Protein AF-A0A1F9ZDJ2-F1 (afdb_monomer)

Radius of gyration: 32.24 Å; Cα contacts (8 Å, |Δi|>4): 52; chains: 1; bounding box: 65×28×75 Å

Mean predicted aligned error: 16.06 Å

pLDDT: mean 81.65, std 13.52, range [50.16, 96.0]

Solvent-accessible surface area (backbone atoms only — not comparable to full-atom values): 5334 Å² total; per-residue (Å²): 111,68,67,61,51,53,53,53,49,51,50,51,52,52,50,45,42,59,71,47,47,47,54,52,51,50,53,52,51,51,51,53,50,55,54,57,56,72,68,55,67,78,78,74,75,75,67,73,79,76,64,82,65,71,74,72,77,83,47,62,37,94,88,78,66,47,74,36,46,78,39,81,93,74,74,38,34,35,30,86,88,77,74,44,77,95

Sequence (86 aa):
MIILGVVLLVIGLVTSLFCIGIPIAIAGFIILIYGAVKESPPTMVMYPPVYPMAAPPAALCTVCGTPLQWVAQYQRWFCGRCNAYR

Foldseek 3Di:
DVVVVVVVVVVVVVCCCVVPVVVVVVVVVVVVVVVVVVPPDPPPPPPPPPPPPPLPPFDADPVPRHTWDQDPVVRWTADPVVRDTD

Nearest PDB structures (foldseek):
  8oej-assembly1_D  TM=8.255E-01  e=8.265E-01  Pyrococcus abyssi
  8oel-assembly1_D  TM=8.255E-01  e=8.265E-01  Pyrococcus abyssi
  8qsz-assembly1_B  TM=7.216E-01  e=5.837E-01  Schizosaccharomyces pombe
  2jny-assembly1_A  TM=7.841E-01  e=9.499E-01  Corynebacterium glutamicum
  8qeq-assembly1_B  TM=7.362E-01  e=8.861E-01  Sus scrofa domesticus

Structure (mmCIF, N/CA/C/O backbone):
data_AF-A0A1F9ZDJ2-F1
#
_entry.id   AF-A0A1F9ZDJ2-F1
#
loop_
_atom_site.group_PDB
_atom_site.id
_atom_site.type_symbol
_atom_site.label_atom_id
_atom_site.label_alt_id
_atom_site.label_comp_id
_atom_site.label_asym_id
_atom_site.label_entity_id
_atom_site.label_seq_id
_atom_site.pdbx_PDB_ins_code
_atom_site.Cartn_x
_atom_site.Cartn_y
_atom_site.Cartn_z
_atom_site.occupancy
_atom_site.B_iso_or_equiv
_atom_site.auth_seq_id
_atom_site.auth_comp_id
_atom_site.auth_asym_id
_atom_site.auth_atom_id
_atom_site.pdbx_PDB_model_num
ATOM 1 N N . MET A 1 1 ? 32.191 -3.371 -42.316 1.00 81.19 1 MET A N 1
ATOM 2 C CA . MET A 1 1 ? 32.699 -2.782 -41.054 1.00 81.19 1 MET A CA 1
ATOM 3 C C . MET A 1 1 ? 31.706 -1.781 -40.460 1.00 81.19 1 MET A C 1
ATOM 5 O O . MET A 1 1 ? 31.279 -2.002 -39.339 1.00 81.19 1 MET A O 1
ATOM 9 N N . ILE A 1 2 ? 31.251 -0.765 -41.210 1.00 93.00 2 ILE A N 1
ATOM 10 C CA . ILE A 1 2 ? 30.304 0.262 -40.713 1.00 93.00 2 ILE A CA 1
ATOM 11 C C . ILE A 1 2 ? 28.946 -0.331 -40.297 1.00 93.00 2 ILE A C 1
ATOM 13 O O . ILE A 1 2 ? 28.500 -0.102 -39.182 1.00 93.00 2 ILE A O 1
ATOM 17 N N . ILE A 1 3 ? 28.323 -1.152 -41.152 1.00 92.81 3 ILE A N 1
ATOM 18 C CA . ILE A 1 3 ? 27.001 -1.752 -40.877 1.00 92.81 3 ILE A CA 1
ATOM 19 C C . ILE A 1 3 ? 27.036 -2.625 -39.613 1.00 92.81 3 ILE A C 1
ATOM 21 O O . ILE A 1 3 ? 26.170 -2.502 -38.756 1.00 92.81 3 ILE A O 1
ATOM 25 N N . LEU A 1 4 ? 28.078 -3.451 -39.457 1.00 93.38 4 LEU A N 1
ATOM 26 C CA . LEU A 1 4 ? 28.273 -4.274 -38.260 1.00 93.38 4 LEU A CA 1
ATOM 27 C C . LEU A 1 4 ? 28.424 -3.409 -36.998 1.00 93.38 4 LEU A C 1
ATOM 29 O O . LEU A 1 4 ? 27.819 -3.712 -35.976 1.00 93.38 4 LEU A O 1
ATOM 33 N N . GLY A 1 5 ? 29.186 -2.314 -37.085 1.00 93.94 5 GLY A N 1
ATOM 34 C CA . GLY A 1 5 ? 29.341 -1.364 -35.984 1.00 93.94 5 GLY A CA 1
ATOM 35 C C . GLY A 1 5 ? 28.019 -0.714 -35.571 1.00 93.94 5 GLY A C 1
ATOM 36 O O . GLY A 1 5 ? 27.715 -0.654 -34.383 1.00 93.94 5 GLY A O 1
ATOM 37 N N . VAL A 1 6 ? 27.197 -0.298 -36.539 1.00 95.75 6 VAL A N 1
ATOM 38 C CA . VAL A 1 6 ? 25.870 0.283 -36.271 1.00 95.75 6 VAL A CA 1
ATOM 39 C C . VAL A 1 6 ? 24.940 -0.741 -35.619 1.00 95.75 6 VAL A C 1
ATOM 41 O O . VAL A 1 6 ? 24.275 -0.423 -34.638 1.00 95.75 6 VAL A O 1
ATOM 44 N N . VAL A 1 7 ? 24.927 -1.984 -36.104 1.00 95.81 7 VAL A N 1
ATOM 45 C CA . VAL A 1 7 ? 24.085 -3.051 -35.541 1.00 95.81 7 VAL A CA 1
ATOM 46 C C . VAL A 1 7 ? 24.467 -3.358 -34.090 1.00 95.81 7 VAL A C 1
ATOM 48 O O . VAL A 1 7 ? 23.590 -3.424 -33.232 1.00 95.81 7 VAL A O 1
ATOM 51 N N . LEU A 1 8 ? 25.762 -3.483 -33.786 1.00 93.88 8 LEU A N 1
ATOM 52 C CA . LEU A 1 8 ? 26.228 -3.733 -32.417 1.00 93.88 8 LEU A CA 1
ATOM 53 C C . LEU A 1 8 ? 25.927 -2.560 -31.476 1.00 93.88 8 LEU A C 1
ATOM 55 O O . LEU A 1 8 ? 25.555 -2.785 -30.325 1.00 93.88 8 LEU A O 1
ATOM 59 N N . LEU A 1 9 ? 26.026 -1.322 -31.96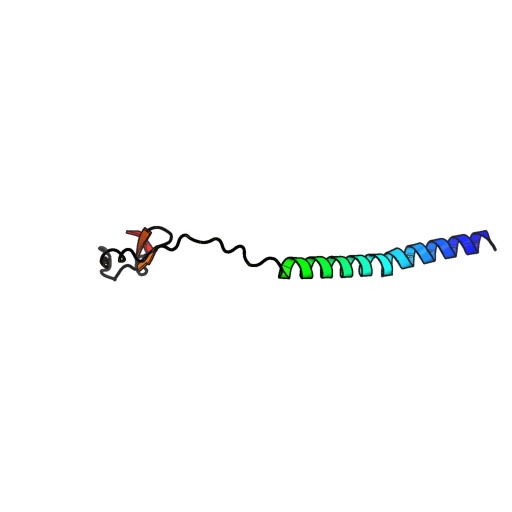8 1.00 95.06 9 LEU A N 1
ATOM 60 C CA . LEU A 1 9 ? 25.668 -0.125 -31.206 1.00 95.06 9 LEU A CA 1
ATOM 61 C C . LEU A 1 9 ? 24.176 -0.112 -30.862 1.00 95.06 9 LEU A C 1
ATOM 63 O O . LEU A 1 9 ? 23.821 0.106 -29.706 1.00 95.06 9 LEU A O 1
ATOM 67 N N . VAL A 1 10 ? 23.305 -0.393 -31.835 1.00 96.00 10 VAL A N 1
ATOM 68 C CA . VAL A 1 10 ? 21.850 -0.436 -31.617 1.00 96.00 10 VAL A CA 1
ATOM 69 C C . VAL A 1 10 ? 21.485 -1.531 -30.617 1.00 96.00 10 VAL A C 1
ATOM 71 O O . VAL A 1 10 ? 20.741 -1.271 -29.676 1.00 96.00 10 VAL A O 1
ATOM 74 N N . ILE A 1 11 ? 22.051 -2.732 -30.766 1.00 94.88 11 ILE A N 1
ATOM 75 C CA . ILE A 1 11 ? 21.798 -3.843 -29.840 1.00 94.88 11 IL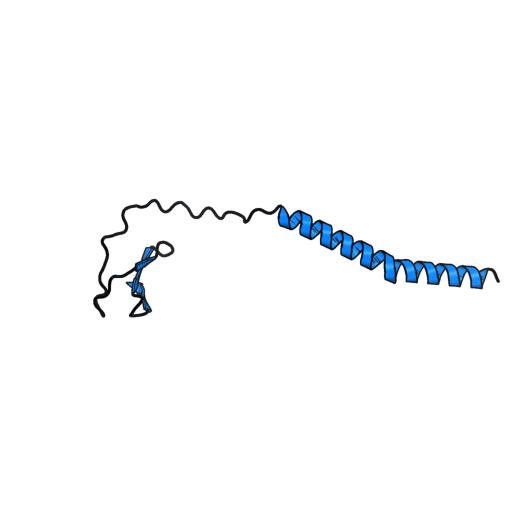E A CA 1
ATOM 76 C C . ILE A 1 11 ? 22.265 -3.484 -28.426 1.00 94.88 11 ILE A C 1
ATOM 78 O O . ILE A 1 11 ? 21.511 -3.684 -27.479 1.00 94.88 11 ILE A O 1
ATOM 82 N N . GLY A 1 12 ? 23.465 -2.917 -28.272 1.00 93.00 12 GLY A N 1
ATOM 83 C CA . GLY A 1 12 ? 23.992 -2.503 -26.968 1.00 93.00 12 GLY A CA 1
ATOM 84 C C . GLY A 1 12 ? 23.154 -1.417 -26.287 1.00 93.00 12 GLY A C 1
ATOM 85 O O . GLY A 1 12 ? 22.958 -1.441 -25.073 1.00 93.00 12 GLY A O 1
ATOM 86 N N . LEU A 1 13 ? 22.614 -0.477 -27.063 1.00 93.75 13 LEU A N 1
ATOM 87 C CA . LEU A 1 13 ? 21.767 0.595 -26.542 1.00 93.75 13 LEU A CA 1
ATOM 88 C C . LEU A 1 13 ? 20.406 0.042 -26.092 1.00 93.75 13 LEU A C 1
ATOM 90 O O . LEU A 1 13 ? 19.943 0.356 -24.996 1.00 93.75 13 LEU A O 1
ATOM 94 N N . VAL A 1 14 ? 19.809 -0.850 -26.887 1.00 94.69 14 VAL A N 1
ATOM 95 C CA . VAL A 1 14 ? 18.544 -1.518 -26.547 1.00 94.69 14 VAL A CA 1
ATOM 96 C C . VAL A 1 14 ? 18.697 -2.396 -25.305 1.00 94.69 14 VAL A C 1
ATOM 98 O O . VAL A 1 14 ? 17.869 -2.311 -24.400 1.00 94.69 14 VAL A O 1
ATOM 101 N N . THR A 1 15 ? 19.761 -3.198 -25.211 1.00 92.88 15 THR A N 1
ATOM 102 C CA . THR A 1 15 ? 19.991 -4.056 -24.037 1.00 92.88 15 THR A CA 1
ATOM 103 C C . THR A 1 15 ? 20.276 -3.240 -22.781 1.0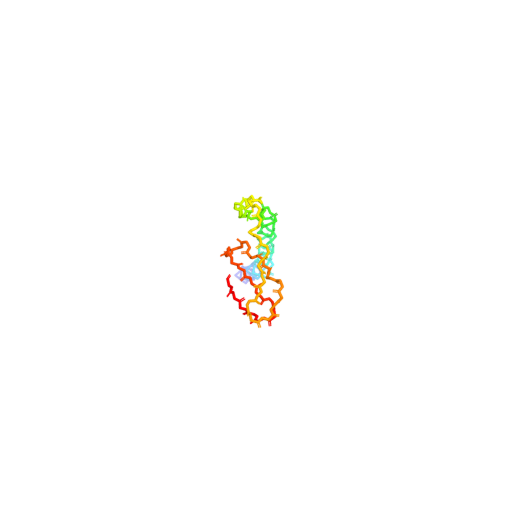0 92.88 15 THR A C 1
ATOM 105 O O . THR A 1 15 ? 19.743 -3.562 -21.723 1.00 92.88 15 THR A O 1
ATOM 108 N N . SER A 1 16 ? 21.036 -2.148 -22.880 1.00 91.12 16 SER A N 1
ATOM 109 C CA . SER A 1 16 ? 21.299 -1.251 -21.747 1.00 91.12 16 SER A CA 1
ATOM 110 C C . SER A 1 16 ? 20.027 -0.558 -21.247 1.00 91.12 16 SER A C 1
ATOM 112 O O . SER A 1 16 ? 19.732 -0.573 -20.049 1.00 91.12 16 SER A O 1
ATOM 114 N N . LEU A 1 17 ? 19.208 -0.014 -22.154 1.00 92.44 17 LEU A N 1
ATOM 115 C CA . LEU A 1 17 ? 17.933 0.604 -21.782 1.00 92.44 17 LEU A CA 1
ATOM 116 C C . LEU A 1 17 ? 16.986 -0.405 -21.130 1.00 92.44 17 LEU A C 1
ATOM 118 O O . LEU A 1 17 ? 16.350 -0.078 -20.132 1.00 92.44 17 LEU A O 1
ATOM 122 N N . PHE A 1 18 ? 16.918 -1.628 -21.654 1.00 93.62 18 PHE A N 1
ATOM 123 C CA . PHE A 1 18 ? 15.997 -2.640 -21.149 1.00 93.62 18 PHE A CA 1
ATOM 124 C C . PHE A 1 18 ? 16.451 -3.244 -19.812 1.00 93.62 18 PHE A C 1
ATOM 126 O O . PHE A 1 18 ? 15.647 -3.390 -18.895 1.00 93.62 18 PHE A O 1
ATOM 133 N N . CYS A 1 19 ? 17.741 -3.557 -19.671 1.00 91.88 19 CYS A N 1
ATOM 134 C CA . CYS A 1 19 ? 18.278 -4.224 -18.483 1.00 91.88 19 CYS A CA 1
ATOM 135 C C . CYS A 1 19 ? 18.644 -3.266 -17.347 1.00 91.88 19 CYS A C 1
ATOM 137 O O . CYS A 1 19 ? 18.720 -3.703 -16.204 1.00 91.88 19 CYS A O 1
ATOM 139 N N . ILE A 1 20 ? 18.912 -1.990 -17.640 1.00 92.19 20 ILE A N 1
ATOM 140 C CA . ILE A 1 20 ? 19.378 -1.013 -16.645 1.00 92.19 20 ILE A CA 1
ATOM 141 C C . ILE A 1 20 ? 18.417 0.175 -16.573 1.00 92.19 20 ILE A C 1
ATOM 143 O O . ILE A 1 20 ? 17.962 0.531 -15.489 1.00 92.19 20 ILE A O 1
ATOM 147 N N . GLY A 1 21 ? 18.037 0.753 -17.715 1.00 93.12 21 GLY A N 1
ATOM 148 C CA . GLY A 1 21 ? 17.143 1.917 -17.754 1.00 93.12 21 GLY A CA 1
ATOM 149 C C . GLY A 1 21 ? 15.753 1.645 -17.167 1.00 93.12 21 GLY A C 1
ATOM 150 O O . GLY A 1 21 ? 15.310 2.354 -16.263 1.00 93.12 21 GLY A O 1
ATOM 151 N N . ILE A 1 22 ? 15.082 0.592 -17.641 1.00 94.25 22 ILE A N 1
ATOM 152 C CA . ILE A 1 22 ? 13.742 0.199 -17.180 1.00 94.25 22 ILE A CA 1
ATOM 153 C C . ILE A 1 22 ? 13.707 -0.116 -15.673 1.00 94.25 22 ILE A C 1
ATOM 155 O O . ILE A 1 22 ? 12.862 0.462 -14.989 1.00 94.25 22 ILE A O 1
ATOM 159 N N . PRO A 1 23 ? 14.590 -0.958 -15.098 1.00 95.06 23 PRO A N 1
ATOM 160 C CA . PRO A 1 23 ? 14.539 -1.234 -13.663 1.00 95.06 23 PRO A CA 1
ATOM 161 C C . PRO A 1 23 ? 14.856 -0.010 -12.799 1.00 95.06 23 PRO A C 1
ATOM 163 O O . PRO A 1 23 ? 14.226 0.150 -11.755 1.00 95.06 23 PRO A O 1
ATOM 166 N N . ILE A 1 24 ? 15.755 0.886 -13.229 1.00 95.44 24 ILE A N 1
ATOM 167 C CA . ILE A 1 24 ? 16.005 2.152 -12.516 1.00 95.44 24 ILE A CA 1
ATOM 168 C C . ILE A 1 24 ? 14.751 3.033 -12.529 1.00 95.44 24 ILE A C 1
ATOM 170 O O . ILE A 1 24 ? 14.374 3.574 -11.490 1.00 95.44 24 ILE A O 1
ATOM 174 N N . ALA A 1 25 ? 14.074 3.147 -13.675 1.00 95.12 25 ALA A N 1
ATOM 175 C CA . ALA A 1 25 ? 12.836 3.914 -13.788 1.00 95.12 25 ALA A CA 1
ATOM 176 C C . ALA A 1 25 ? 11.715 3.327 -12.914 1.00 95.12 25 ALA A C 1
ATOM 178 O O . ALA A 1 25 ? 11.034 4.072 -12.210 1.00 95.12 25 ALA A O 1
ATOM 179 N N . ILE A 1 26 ? 11.562 1.998 -12.900 1.00 95.75 26 ILE A N 1
ATOM 180 C CA . ILE A 1 26 ? 10.593 1.299 -12.043 1.00 95.75 26 ILE A CA 1
ATOM 181 C C . ILE A 1 2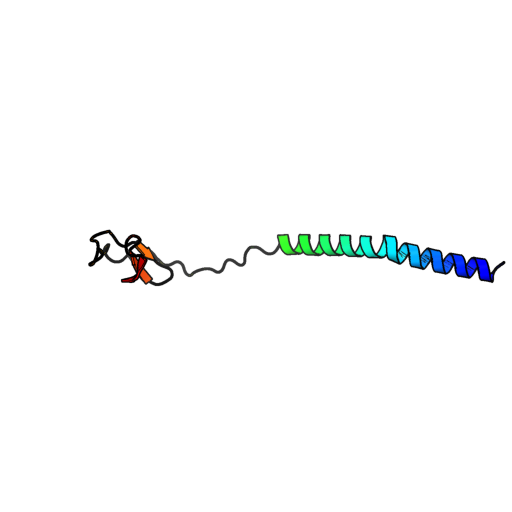6 ? 10.914 1.540 -10.566 1.00 95.75 26 ILE A C 1
ATOM 183 O O . ILE A 1 26 ? 10.025 1.918 -9.809 1.00 95.75 26 ILE A O 1
ATOM 187 N N . ALA A 1 27 ? 12.171 1.372 -10.151 1.00 95.31 27 ALA A N 1
ATOM 188 C CA . ALA A 1 27 ? 12.584 1.605 -8.769 1.00 95.31 27 ALA A CA 1
ATOM 189 C C . ALA A 1 27 ? 12.338 3.062 -8.344 1.00 95.31 27 ALA A C 1
ATOM 191 O O . ALA A 1 27 ? 11.777 3.304 -7.276 1.00 95.31 27 ALA A O 1
ATOM 192 N N . GLY A 1 28 ? 12.680 4.028 -9.201 1.00 94.25 28 GLY A N 1
ATOM 193 C CA . GLY A 1 28 ? 12.393 5.443 -8.971 1.00 94.25 28 GLY A CA 1
ATOM 194 C C . GLY A 1 28 ? 10.894 5.720 -8.834 1.00 94.25 28 GLY A C 1
ATOM 195 O O . GLY A 1 28 ? 10.477 6.397 -7.897 1.00 94.25 28 GLY A O 1
ATOM 196 N N . PHE A 1 29 ? 10.070 5.142 -9.709 1.00 94.25 29 PHE A N 1
ATOM 197 C CA . PHE A 1 29 ? 8.614 5.291 -9.659 1.00 94.25 29 PHE A CA 1
ATOM 198 C C . PHE A 1 29 ? 8.007 4.676 -8.391 1.00 94.25 29 PHE A C 1
ATOM 200 O O . PHE A 1 29 ? 7.159 5.290 -7.745 1.00 94.25 29 PHE A O 1
ATOM 207 N N . ILE A 1 30 ? 8.489 3.500 -7.987 1.00 93.31 30 ILE A N 1
ATOM 208 C CA . ILE A 1 30 ? 8.093 2.842 -6.740 1.00 93.31 30 ILE A CA 1
ATOM 209 C C . ILE A 1 30 ? 8.429 3.728 -5.530 1.00 93.31 30 ILE A C 1
ATOM 211 O O . ILE A 1 30 ? 7.582 3.913 -4.658 1.00 93.31 30 ILE A O 1
ATOM 215 N N . ILE A 1 31 ? 9.628 4.318 -5.486 1.00 91.00 31 ILE A N 1
ATOM 216 C CA . ILE A 1 31 ? 10.037 5.231 -4.406 1.00 91.00 31 ILE A CA 1
ATOM 217 C C . ILE A 1 31 ? 9.134 6.471 -4.360 1.00 91.00 31 ILE A C 1
ATOM 219 O O . ILE A 1 31 ? 8.707 6.859 -3.272 1.00 91.00 31 ILE A O 1
ATOM 223 N N . LEU A 1 32 ? 8.799 7.059 -5.515 1.00 88.88 32 LEU A N 1
ATOM 224 C CA . LEU A 1 32 ? 7.882 8.203 -5.596 1.00 88.88 32 LEU A CA 1
ATOM 225 C C . LEU A 1 32 ? 6.490 7.863 -5.055 1.00 88.88 32 LEU A C 1
ATOM 227 O O . LEU A 1 32 ? 5.949 8.624 -4.253 1.00 88.88 32 LEU A O 1
ATOM 231 N N . ILE A 1 33 ? 5.931 6.709 -5.435 1.00 88.44 33 ILE A N 1
ATOM 232 C CA . ILE A 1 33 ? 4.637 6.252 -4.912 1.00 88.44 33 ILE A CA 1
ATOM 233 C C . ILE A 1 33 ? 4.713 6.052 -3.403 1.00 88.44 33 ILE A C 1
ATOM 235 O O . ILE A 1 33 ? 3.854 6.551 -2.683 1.00 88.44 33 ILE A O 1
ATOM 239 N N . TYR A 1 34 ? 5.730 5.346 -2.900 1.00 86.75 34 TYR A N 1
ATOM 240 C CA . TYR A 1 34 ? 5.857 5.133 -1.460 1.00 86.75 34 TYR A CA 1
ATOM 241 C C . TYR A 1 34 ? 6.019 6.446 -0.693 1.00 86.75 34 TYR A C 1
ATOM 243 O O . TYR A 1 34 ? 5.472 6.551 0.402 1.00 86.75 34 TYR A O 1
ATOM 251 N N . GLY A 1 35 ? 6.714 7.439 -1.258 1.00 79.56 35 GLY A N 1
ATOM 252 C CA . GLY A 1 35 ? 6.771 8.801 -0.725 1.00 79.56 35 GLY A CA 1
ATOM 253 C C . GLY A 1 35 ? 5.384 9.437 -0.622 1.00 79.56 35 GLY A C 1
ATOM 254 O O . GLY A 1 35 ? 4.985 9.828 0.470 1.00 79.56 35 GLY A O 1
ATOM 255 N N . ALA A 1 36 ? 4.614 9.426 -1.712 1.00 74.44 36 ALA A N 1
ATOM 256 C CA . ALA A 1 36 ? 3.259 9.983 -1.753 1.00 74.44 36 ALA A CA 1
ATOM 257 C C . ALA A 1 36 ? 2.268 9.254 -0.819 1.00 74.44 36 ALA A C 1
ATOM 259 O O . ALA A 1 36 ? 1.404 9.872 -0.205 1.00 74.44 36 ALA A O 1
ATOM 260 N N . VAL A 1 37 ? 2.400 7.933 -0.650 1.00 74.50 37 VAL A N 1
ATOM 261 C CA . VAL A 1 37 ? 1.548 7.139 0.259 1.00 74.50 37 VAL A CA 1
ATOM 262 C C . VAL A 1 37 ? 1.838 7.454 1.730 1.00 74.50 37 VAL A C 1
ATOM 264 O O . VAL A 1 37 ? 0.934 7.380 2.564 1.00 74.50 37 VAL A O 1
ATOM 267 N N . LYS A 1 38 ? 3.069 7.850 2.082 1.00 59.72 38 LYS A N 1
ATOM 268 C CA . LYS A 1 38 ? 3.375 8.266 3.464 1.00 59.72 38 LYS A CA 1
ATOM 269 C C . LYS A 1 38 ? 2.664 9.565 3.849 1.00 59.72 38 LYS A C 1
ATOM 271 O O . LYS A 1 38 ? 2.484 9.819 5.037 1.00 59.72 38 LYS A O 1
ATOM 276 N N . GLU A 1 39 ? 2.263 10.359 2.860 1.00 60.00 39 GLU A N 1
ATOM 277 C CA . GLU A 1 39 ? 1.591 11.646 3.032 1.00 60.00 39 GLU A CA 1
ATOM 278 C C . GLU A 1 39 ? 0.070 11.532 3.043 1.00 60.00 39 GLU A C 1
ATOM 280 O O . GLU A 1 39 ? -0.590 12.524 3.333 1.00 60.00 39 GLU A O 1
ATOM 285 N N . SER A 1 40 ? -0.511 10.362 2.759 1.00 59.12 40 SER A N 1
ATOM 286 C CA . SER A 1 40 ? -1.916 10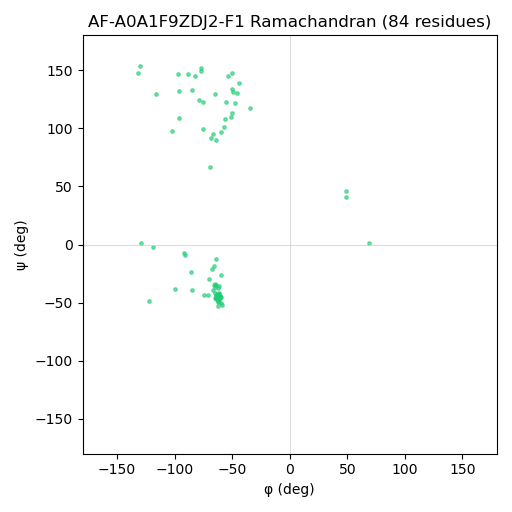.121 3.081 1.00 59.12 40 SER A CA 1
ATOM 287 C C . SER A 1 40 ? -2.028 9.887 4.589 1.00 59.12 40 SER A C 1
ATOM 289 O O . SER A 1 40 ? -1.753 8.769 5.038 1.00 59.12 40 SER A O 1
ATOM 291 N N . PRO A 1 41 ? -2.428 10.890 5.407 1.00 63.34 41 PRO A N 1
ATOM 292 C CA . PRO A 1 41 ? -2.897 10.577 6.743 1.00 63.34 41 PRO A CA 1
ATOM 293 C C . PRO A 1 41 ? -4.012 9.539 6.585 1.00 63.34 41 PRO A C 1
ATOM 295 O O . PRO A 1 41 ? -4.759 9.613 5.597 1.00 63.34 41 PRO A O 1
ATOM 298 N N . PRO A 1 42 ? -4.149 8.572 7.513 1.00 61.75 42 PRO A N 1
ATOM 299 C CA . PRO A 1 42 ? -5.348 7.751 7.539 1.00 61.75 42 PRO A CA 1
ATOM 300 C C . PRO A 1 42 ? -6.511 8.725 7.435 1.00 61.75 42 PRO A C 1
ATOM 302 O O . PRO A 1 42 ? -6.571 9.682 8.212 1.00 61.75 42 PRO A O 1
ATOM 305 N N . THR A 1 43 ? -7.351 8.563 6.410 1.00 57.81 43 THR A N 1
ATOM 306 C CA . THR A 1 43 ? -8.559 9.364 6.277 1.00 57.81 43 THR A CA 1
ATOM 307 C C . THR A 1 43 ? -9.293 9.098 7.572 1.00 57.81 43 THR A C 1
ATOM 309 O O . THR A 1 43 ? -9.794 7.995 7.790 1.00 57.81 43 THR A O 1
ATOM 312 N N . MET A 1 44 ? -9.207 10.047 8.503 1.00 50.16 44 MET A N 1
ATOM 313 C CA . MET A 1 44 ? -9.865 9.944 9.783 1.00 50.16 44 MET A CA 1
ATOM 314 C C . MET A 1 44 ? -11.330 10.038 9.419 1.00 50.16 44 MET A C 1
ATOM 316 O O . MET A 1 44 ? -11.873 11.128 9.254 1.00 50.16 44 MET A O 1
ATOM 320 N N . VAL A 1 45 ? -11.943 8.879 9.190 1.00 61.28 45 VAL A N 1
ATOM 321 C CA . VAL A 1 45 ? -13.384 8.747 9.191 1.00 61.28 45 VAL A CA 1
ATOM 322 C C . VAL A 1 45 ? -13.744 9.189 10.593 1.00 61.28 45 VAL A C 1
ATOM 324 O O . VAL A 1 45 ? -13.547 8.455 11.561 1.00 61.28 45 VAL A O 1
ATOM 327 N N . MET A 1 46 ? -14.125 10.458 10.711 1.00 51.56 46 MET A N 1
ATOM 328 C CA . MET A 1 46 ? -14.652 11.016 11.933 1.00 51.56 46 MET A CA 1
ATOM 329 C C . MET A 1 46 ? -15.943 10.250 12.164 1.00 51.56 46 MET A C 1
ATOM 331 O O . MET A 1 46 ? -16.998 10.604 11.643 1.00 51.56 46 MET A O 1
ATOM 335 N N . TYR A 1 47 ? -15.841 9.136 12.887 1.00 62.75 47 TYR A N 1
ATOM 336 C CA . TYR A 1 47 ? -17.005 8.573 13.526 1.00 62.75 47 TYR A CA 1
ATOM 337 C C . TYR A 1 47 ? -17.550 9.726 14.368 1.00 62.75 47 TYR A C 1
ATOM 339 O O . TYR A 1 47 ? -16.767 10.323 15.121 1.00 62.75 47 TYR A O 1
ATOM 347 N N . PRO A 1 48 ? -18.816 10.136 14.175 1.00 67.56 48 PRO A N 1
ATOM 348 C CA . PRO A 1 48 ? -19.373 11.213 14.972 1.00 67.56 48 PRO A CA 1
ATOM 349 C C . PRO A 1 48 ? -19.082 10.873 16.434 1.00 67.56 48 PRO A C 1
ATOM 351 O O . PRO A 1 48 ? -19.236 9.703 16.807 1.00 67.56 48 PRO A O 1
ATOM 354 N N . PRO A 1 49 ? -18.588 11.826 17.246 1.00 55.59 49 PRO A N 1
ATOM 355 C CA . PRO A 1 49 ? -18.397 11.560 18.655 1.00 55.59 49 PRO A CA 1
ATOM 356 C C . PRO A 1 49 ? -19.759 11.127 19.178 1.00 55.59 49 PRO A C 1
ATOM 358 O O . PRO A 1 49 ? -20.692 11.926 19.246 1.00 55.59 49 PRO A O 1
ATOM 361 N N . VAL A 1 50 ? -19.898 9.835 19.479 1.00 59.34 50 VAL A N 1
ATOM 362 C CA . VAL A 1 50 ? -21.022 9.353 20.262 1.00 59.34 50 VAL A CA 1
ATOM 363 C C . VAL A 1 50 ? -20.757 9.979 21.607 1.00 59.34 50 VAL A C 1
ATOM 365 O O . VAL A 1 50 ? -19.922 9.507 22.377 1.00 59.34 50 VAL A O 1
ATOM 368 N N . TYR A 1 51 ? -21.380 11.132 21.823 1.00 58.41 51 TYR A N 1
ATOM 369 C CA . TYR A 1 51 ? -21.442 11.772 23.119 1.00 58.41 51 TYR A CA 1
ATOM 370 C C . TYR A 1 51 ? -21.757 10.656 24.118 1.00 58.41 51 TYR A C 1
ATOM 372 O O . TYR A 1 51 ? -22.592 9.800 23.796 1.00 58.41 51 TYR A O 1
ATOM 380 N N . PRO A 1 52 ? -21.139 10.614 25.306 1.00 54.94 52 PRO A N 1
ATOM 381 C CA . PRO A 1 52 ? -21.637 9.775 26.376 1.00 54.94 52 PRO A CA 1
ATOM 382 C C . PRO A 1 52 ? -22.968 10.382 26.850 1.00 54.94 52 PRO A C 1
ATOM 384 O O . PRO A 1 52 ? -23.087 10.884 27.960 1.00 54.94 52 PRO A O 1
ATOM 387 N N . MET A 1 53 ? -23.992 10.359 25.988 1.00 56.59 53 MET A N 1
ATOM 388 C CA . MET A 1 53 ? -25.356 10.144 26.430 1.00 56.59 53 MET A CA 1
ATOM 389 C C . MET A 1 53 ? -25.238 8.894 27.281 1.00 56.59 53 MET A C 1
ATOM 391 O O . MET A 1 53 ? -24.828 7.853 26.765 1.00 56.59 53 MET A O 1
ATOM 395 N N . ALA A 1 54 ? -25.404 9.084 28.593 1.00 61.06 54 ALA A N 1
ATOM 396 C CA . ALA A 1 54 ? -25.216 8.068 29.610 1.00 61.06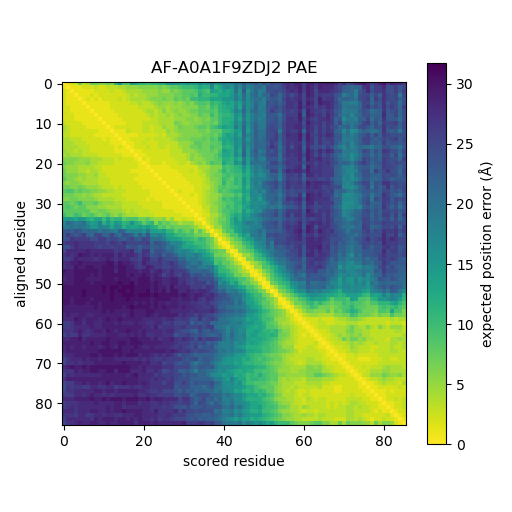 54 ALA A CA 1
ATOM 397 C C . ALA A 1 54 ? -25.644 6.722 29.035 1.00 61.06 54 ALA A C 1
ATOM 399 O O . ALA A 1 54 ? -26.790 6.595 28.592 1.00 61.06 54 ALA A O 1
ATOM 400 N N . ALA A 1 55 ? -24.694 5.782 28.939 1.00 59.47 55 ALA A N 1
ATOM 401 C CA . ALA A 1 55 ? -25.001 4.451 28.449 1.00 59.47 55 ALA A CA 1
ATOM 402 C C . ALA A 1 55 ? -26.286 4.005 29.160 1.00 59.47 55 ALA A C 1
ATOM 404 O O . ALA A 1 55 ? -26.378 4.211 30.380 1.00 59.47 55 ALA A O 1
ATOM 405 N N . PRO A 1 56 ? -27.296 3.501 28.426 1.00 64.25 56 PRO A N 1
ATOM 406 C CA . PRO A 1 56 ? -28.538 3.082 29.051 1.00 64.25 56 PRO A CA 1
ATOM 407 C C . PRO A 1 56 ? -28.212 2.163 30.239 1.00 64.25 56 PRO A C 1
ATOM 409 O O . PRO A 1 56 ? -27.177 1.489 30.215 1.00 64.25 56 PRO A O 1
ATOM 412 N N . PRO A 1 57 ? -29.020 2.179 31.313 1.00 66.94 57 PRO A N 1
ATOM 413 C CA . PRO A 1 57 ? -28.707 1.453 32.539 1.00 66.94 57 PRO A CA 1
ATOM 414 C C . PRO A 1 57 ? -28.315 0.011 32.211 1.00 66.94 57 PRO A C 1
ATOM 416 O O . PRO A 1 57 ? -28.983 -0.642 31.409 1.00 66.94 57 PRO A O 1
ATOM 419 N N . ALA A 1 58 ? -27.198 -0.445 32.789 1.00 69.75 58 ALA A N 1
ATOM 420 C CA . ALA A 1 58 ? -26.604 -1.741 32.483 1.00 69.75 58 ALA A CA 1
ATOM 421 C C . ALA A 1 58 ? -27.660 -2.854 32.553 1.00 69.75 58 ALA A C 1
ATOM 423 O O . ALA A 1 58 ? -28.202 -3.144 33.620 1.00 69.75 58 ALA A O 1
ATOM 424 N N . ALA A 1 59 ? -27.963 -3.461 31.405 1.00 77.12 59 ALA A N 1
ATOM 425 C CA . ALA A 1 59 ? -28.942 -4.533 31.314 1.00 77.12 59 ALA A CA 1
ATOM 426 C C . ALA A 1 59 ? -28.306 -5.879 31.695 1.00 77.12 59 ALA A C 1
ATOM 428 O O . ALA A 1 59 ? -27.138 -6.142 31.395 1.00 77.12 59 ALA A O 1
ATOM 429 N N . LEU A 1 60 ? -29.087 -6.752 32.333 1.00 85.62 60 LEU A N 1
ATOM 430 C CA . LEU A 1 60 ? -28.724 -8.147 32.595 1.00 85.62 60 LEU A CA 1
ATOM 431 C C . LEU A 1 60 ? -29.341 -9.056 31.532 1.00 85.62 60 LEU A C 1
ATOM 433 O O . LEU A 1 60 ? -30.438 -8.804 31.030 1.00 85.62 60 LEU A O 1
ATOM 437 N N . CYS A 1 61 ? -28.644 -10.133 31.177 1.00 85.56 61 CYS A N 1
ATOM 438 C CA . CYS A 1 61 ? -29.140 -11.053 30.162 1.00 85.56 61 CYS A CA 1
ATOM 439 C C . CYS A 1 61 ? -30.248 -11.914 30.756 1.00 85.56 61 CYS A C 1
ATOM 441 O O . CYS A 1 61 ? -30.007 -12.659 31.700 1.00 85.56 61 CYS A O 1
ATOM 443 N N . THR A 1 62 ? -31.442 -11.885 30.162 1.00 84.19 62 THR A N 1
ATOM 444 C CA . THR A 1 62 ? -32.597 -12.674 30.628 1.00 84.19 62 THR A CA 1
ATOM 445 C C . THR A 1 62 ? -32.394 -14.190 30.533 1.00 84.19 62 THR A C 1
ATOM 447 O O . THR A 1 62 ? -33.181 -14.941 31.094 1.00 84.19 62 THR A O 1
ATOM 450 N N . VAL A 1 63 ? -31.347 -14.653 29.836 1.00 86.12 63 VAL A N 1
ATOM 451 C CA . VAL A 1 63 ? -31.039 -16.084 29.650 1.00 86.12 63 VAL A CA 1
ATOM 452 C C . VAL A 1 63 ? -29.959 -16.585 30.599 1.00 86.12 63 VAL A C 1
ATOM 454 O O . VAL A 1 63 ? -30.039 -17.713 31.066 1.00 86.12 63 VAL A O 1
ATOM 457 N N . CYS A 1 64 ? -28.929 -15.783 30.872 1.00 88.69 64 CYS A N 1
ATOM 458 C CA . CYS A 1 64 ? -27.770 -16.241 31.647 1.00 88.69 64 CYS A CA 1
ATOM 459 C C . CYS A 1 64 ? -27.376 -15.327 32.812 1.00 88.69 64 CYS A C 1
ATOM 461 O O . CYS A 1 64 ? -26.393 -15.618 33.494 1.00 88.69 64 CYS A O 1
ATOM 463 N N . GLY A 1 65 ? -28.108 -14.234 33.037 1.00 85.94 65 GLY A N 1
ATOM 464 C CA . GLY A 1 65 ? -27.925 -13.323 34.167 1.00 85.94 65 GLY A CA 1
ATOM 465 C C . GLY A 1 65 ? -26.640 -12.493 34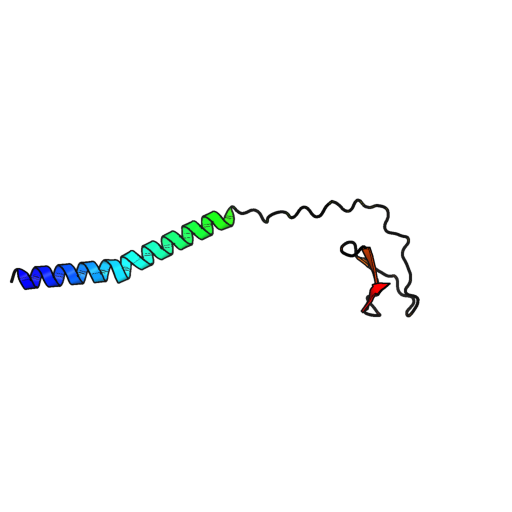.146 1.00 85.94 65 GLY A C 1
ATOM 466 O O . GLY A 1 65 ? -26.411 -11.728 35.075 1.00 85.94 65 GLY A O 1
ATOM 467 N N . THR A 1 66 ? -25.788 -12.613 33.123 1.00 86.81 66 THR A N 1
ATOM 468 C CA . THR A 1 66 ? -24.560 -11.813 33.024 1.00 86.81 66 THR A CA 1
ATOM 469 C C . THR A 1 66 ? -24.841 -10.377 32.576 1.00 86.81 66 THR A C 1
ATOM 471 O O . THR A 1 66 ? -25.812 -10.142 31.844 1.00 86.81 66 THR A O 1
ATOM 474 N N . PRO A 1 67 ? -23.988 -9.413 32.975 1.00 85.94 67 PRO A N 1
ATOM 475 C CA . PRO A 1 67 ? -24.097 -8.032 32.517 1.00 85.94 67 PRO A CA 1
ATOM 476 C C . PRO A 1 67 ? -23.840 -7.950 31.010 1.00 85.94 67 PRO A C 1
ATOM 478 O O . PRO A 1 67 ? -22.843 -8.486 30.514 1.00 85.94 67 PRO A O 1
ATOM 481 N N . LEU A 1 68 ? -24.737 -7.292 30.272 1.00 87.94 68 LEU A N 1
ATOM 482 C CA . LEU A 1 68 ? -24.528 -7.050 28.849 1.00 87.94 68 LEU A CA 1
ATOM 483 C C . LEU A 1 68 ? -23.538 -5.909 28.645 1.00 87.94 68 LEU A C 1
ATOM 485 O O . LEU A 1 68 ? -23.439 -4.972 29.435 1.00 87.94 68 LEU A O 1
ATOM 489 N N . GLN A 1 69 ? -22.809 -6.004 27.544 1.00 85.38 69 GLN A N 1
ATOM 490 C CA . GLN A 1 69 ? -21.908 -4.965 27.077 1.00 85.38 69 GLN A CA 1
ATOM 491 C C . GLN A 1 69 ? -22.644 -4.113 26.043 1.00 85.38 69 GLN A C 1
ATOM 493 O O . GLN A 1 69 ? -23.281 -4.651 25.134 1.00 85.38 69 GLN A O 1
ATOM 498 N N . TRP A 1 70 ? -22.577 -2.790 26.181 1.00 83.25 70 TRP A N 1
ATOM 499 C CA . TRP A 1 70 ? -23.162 -1.875 25.205 1.00 83.25 70 TRP A CA 1
ATOM 500 C C . TRP A 1 70 ? -22.254 -1.752 23.980 1.00 83.25 70 TRP A C 1
ATOM 502 O O . TRP A 1 70 ? -21.087 -1.379 24.104 1.00 83.25 70 TRP A O 1
ATOM 512 N N . VAL A 1 71 ? -22.785 -2.032 22.788 1.00 83.31 71 VAL A N 1
ATOM 513 C CA . VAL A 1 71 ? -22.040 -1.901 21.529 1.00 83.31 71 VAL A CA 1
ATOM 514 C C . VAL A 1 71 ? -22.469 -0.621 20.821 1.00 83.31 71 VAL A C 1
ATOM 516 O O . VAL A 1 71 ? -23.476 -0.594 20.112 1.00 83.31 71 VAL A O 1
ATOM 519 N N . ALA A 1 72 ? -21.682 0.446 20.987 1.00 76.75 72 ALA A N 1
ATOM 520 C CA . ALA A 1 72 ? -21.995 1.781 20.463 1.00 76.75 72 ALA A CA 1
ATOM 521 C C . ALA A 1 72 ? -22.141 1.833 18.930 1.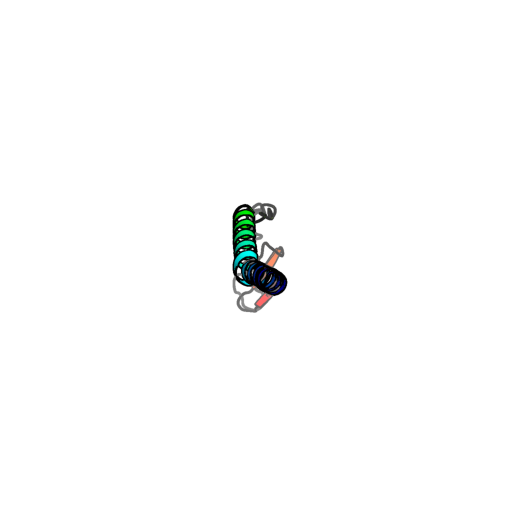00 76.75 72 ALA A C 1
ATOM 523 O O . ALA A 1 72 ? -22.871 2.674 18.415 1.00 76.75 72 ALA A O 1
ATOM 524 N N . GLN A 1 73 ? -21.484 0.918 18.211 1.00 75.44 73 GLN A N 1
ATOM 525 C CA . GLN A 1 73 ? -21.554 0.816 16.748 1.00 75.44 73 GLN A CA 1
ATOM 526 C C . GLN A 1 73 ? -22.954 0.451 16.241 1.00 75.44 73 GLN A C 1
ATOM 528 O O . GLN A 1 73 ? -23.365 0.906 15.180 1.00 75.44 73 GLN A O 1
ATOM 533 N N . TYR A 1 74 ? -23.692 -0.356 17.006 1.00 80.81 74 TYR A N 1
ATOM 534 C CA . TYR A 1 74 ? -25.011 -0.863 16.612 1.00 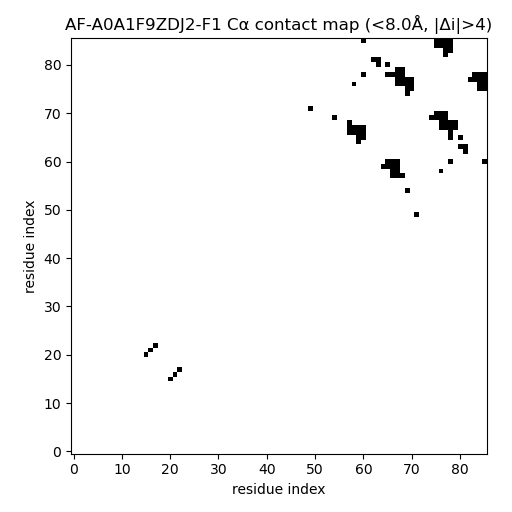80.81 74 TYR A CA 1
ATOM 535 C C . TYR A 1 74 ? -26.126 -0.427 17.563 1.00 80.81 74 TYR A C 1
ATOM 537 O O . TYR A 1 74 ? -27.277 -0.782 17.329 1.00 80.81 74 TYR A O 1
ATOM 545 N N . GLN A 1 75 ? -25.784 0.305 18.631 1.00 80.88 75 GLN A N 1
ATOM 546 C CA . GLN A 1 75 ? -26.685 0.701 19.716 1.00 80.88 75 GLN A CA 1
ATOM 547 C C . GLN A 1 75 ? -27.513 -0.474 20.262 1.00 80.88 75 GLN A C 1
ATOM 549 O O . GLN A 1 75 ? -28.728 -0.388 20.427 1.00 80.88 75 GLN A O 1
ATOM 554 N N . ARG A 1 76 ? -26.847 -1.609 20.498 1.00 84.06 76 ARG A N 1
ATOM 555 C CA . ARG A 1 76 ? -27.464 -2.845 21.000 1.00 84.06 76 ARG A CA 1
ATOM 556 C C . ARG A 1 76 ? -26.686 -3.390 22.180 1.00 84.06 76 ARG A C 1
ATOM 558 O O . ARG A 1 76 ? -25.468 -3.196 22.275 1.00 84.06 76 ARG A O 1
ATOM 565 N N . TRP A 1 77 ? -27.376 -4.126 23.041 1.00 85.56 77 TRP A N 1
ATOM 566 C CA . TRP A 1 77 ? -26.731 -4.855 24.115 1.00 85.56 77 TRP A CA 1
ATOM 567 C C . TRP A 1 77 ? -26.245 -6.204 23.604 1.00 85.56 77 TRP A C 1
ATOM 569 O O . TRP A 1 77 ? -26.976 -6.936 22.942 1.00 85.56 77 TRP A O 1
ATOM 579 N N . PHE A 1 78 ? -25.005 -6.556 23.918 1.00 86.56 78 PHE A N 1
ATOM 580 C CA . PHE A 1 78 ? -24.425 -7.841 23.554 1.00 86.56 78 PHE A CA 1
ATOM 581 C C . PHE A 1 78 ? -24.102 -8.655 24.800 1.00 86.56 78 PHE A C 1
ATOM 583 O O . PHE A 1 78 ? -23.442 -8.187 25.732 1.00 86.56 78 PHE A O 1
ATOM 590 N N . CYS A 1 79 ? -24.555 -9.905 24.811 1.00 90.69 79 CYS A N 1
ATOM 591 C CA . CYS A 1 79 ? -24.199 -10.859 25.844 1.00 90.69 79 CYS A CA 1
ATOM 592 C C . CYS A 1 79 ? -23.029 -11.727 25.367 1.00 90.69 79 CYS A C 1
ATOM 594 O O . CYS A 1 79 ? -23.224 -12.627 24.553 1.00 90.69 79 CYS A O 1
ATOM 596 N N . GLY A 1 80 ? -21.835 -11.528 25.935 1.00 88.50 80 GLY A N 1
ATOM 597 C CA . GLY A 1 80 ? -20.646 -12.319 25.583 1.00 88.50 80 GLY A CA 1
ATOM 598 C C . GLY A 1 80 ? -20.723 -13.802 25.966 1.00 88.50 80 GLY A C 1
ATOM 599 O O . GLY A 1 80 ? -19.993 -14.617 25.418 1.00 88.50 80 GLY A O 1
ATOM 600 N N . ARG A 1 81 ? -21.626 -14.180 26.881 1.00 88.50 81 ARG A N 1
ATOM 601 C CA . ARG A 1 81 ? -21.813 -15.584 27.281 1.00 88.50 81 ARG A CA 1
ATOM 602 C C . ARG A 1 81 ? -22.759 -16.340 26.347 1.00 88.50 81 ARG A C 1
ATOM 604 O O . ARG A 1 81 ? -22.511 -17.498 26.044 1.00 88.50 81 ARG A O 1
ATOM 611 N N . CYS A 1 82 ? -23.834 -15.691 25.898 1.00 89.19 82 CYS A N 1
ATOM 612 C CA . CYS A 1 82 ? -24.797 -16.274 24.958 1.00 89.19 82 CYS A CA 1
ATOM 613 C C . CYS A 1 82 ? -24.457 -15.994 23.487 1.00 89.19 82 CYS A C 1
ATOM 615 O O . CYS A 1 82 ? -25.129 -16.536 22.618 1.00 89.19 82 CYS A O 1
ATOM 617 N N . ASN A 1 83 ? -23.472 -15.130 23.213 1.00 89.25 83 ASN A N 1
ATOM 618 C CA . ASN A 1 83 ? -23.150 -14.611 21.880 1.00 89.25 83 ASN A CA 1
ATOM 619 C C . ASN A 1 83 ? -24.386 -14.094 21.125 1.00 89.25 83 ASN A C 1
ATOM 621 O O . ASN A 1 83 ? -24.553 -14.324 19.931 1.00 89.25 83 ASN A O 1
ATOM 625 N N . ALA A 1 84 ? -25.271 -13.403 21.846 1.00 84.19 84 ALA A N 1
ATOM 626 C CA . ALA A 1 84 ? -26.547 -12.924 21.330 1.00 84.19 84 ALA A CA 1
ATOM 627 C C . ALA A 1 84 ? -26.761 -11.448 21.674 1.00 84.19 84 ALA A C 1
ATOM 629 O O . ALA A 1 84 ? -26.334 -10.975 22.733 1.00 84.19 84 ALA A O 1
ATOM 630 N N . TYR A 1 85 ? -27.459 -10.743 20.784 1.00 84.94 85 TYR A N 1
ATOM 631 C CA . TYR A 1 85 ? -27.881 -9.359 20.982 1.00 84.94 85 TYR A CA 1
ATOM 632 C C . TYR A 1 85 ? -29.243 -9.294 21.684 1.00 84.94 85 TYR A C 1
ATOM 634 O O . TYR A 1 85 ? -30.092 -10.159 21.454 1.00 84.94 85 TYR A O 1
ATOM 642 N N . ARG A 1 86 ? -29.453 -8.271 22.515 1.00 78.88 86 ARG A N 1
ATOM 643 C CA . ARG A 1 86 ? -30.735 -7.928 23.144 1.00 78.88 86 ARG A CA 1
ATOM 644 C C . ARG A 1 86 ? -30.974 -6.423 23.167 1.00 78.88 86 ARG A C 1
ATOM 646 O O . ARG A 1 86 ? -30.005 -5.655 22.960 1.00 78.88 86 ARG A O 1
#

Secondary structure (DSSP, 8-state):
-HHHHHHHHHHHHHHHIIIIIHHHHHHHHHHHHHHHHHT-------------------PBPTTT-PBPEEETTTTEEEETTTTEE-